Protein AF-A0A1Q6CEH1-F1 (afdb_monomer_lite)

Radius of gyration: 29.01 Å; chains: 1; bounding box: 58×21×84 Å

Sequence (81 aa):
MENSVLILIFALAIINIAVSIFLFRRDDLEKFQKVGQTIVVWLLPFVGALIMWVFNRSQEPHIAKQKKPLGGEAPGEHHVG

pLDDT: mean 72.47, std 13.61, range [46.38, 91.06]

Structure (mmCIF, N/CA/C/O backbone):
data_AF-A0A1Q6CEH1-F1
#
_entry.id   AF-A0A1Q6CEH1-F1
#
loop_
_atom_site.group_PDB
_atom_site.id
_atom_site.type_symbol
_atom_site.label_atom_id
_atom_site.label_alt_id
_atom_site.label_comp_id
_atom_site.label_asym_id
_atom_site.label_entity_id
_atom_site.label_seq_id
_atom_site.pdbx_PDB_ins_code
_atom_site.Cartn_x
_atom_site.Cartn_y
_atom_site.Cartn_z
_atom_site.occupancy
_atom_site.B_iso_or_equiv
_atom_site.auth_seq_id
_atom_site.auth_comp_id
_atom_site.auth_asym_id
_atom_site.auth_atom_id
_atom_site.pdbx_PDB_model_num
ATOM 1 N N . MET A 1 1 ? 20.953 0.521 -0.892 1.00 61.47 1 MET A N 1
ATOM 2 C CA . MET A 1 1 ? 19.568 0.555 -1.431 1.00 61.47 1 MET A CA 1
ATOM 3 C C . MET A 1 1 ? 18.572 -0.005 -0.419 1.00 61.47 1 MET A C 1
ATOM 5 O O . MET A 1 1 ? 17.410 0.381 -0.448 1.00 61.47 1 MET A O 1
ATOM 9 N N . GLU A 1 2 ? 19.021 -0.853 0.511 1.00 72.50 2 GLU A N 1
ATOM 10 C CA . GLU A 1 2 ? 18.176 -1.483 1.530 1.00 72.50 2 GLU A CA 1
ATOM 11 C C . GLU A 1 2 ? 17.444 -0.487 2.439 1.00 72.50 2 GLU A C 1
ATOM 13 O O . GLU A 1 2 ? 16.248 -0.641 2.671 1.00 72.50 2 GLU A O 1
ATOM 18 N N . ASN A 1 3 ? 18.106 0.580 2.899 1.00 87.12 3 ASN A N 1
ATOM 19 C CA . ASN A 1 3 ? 17.485 1.550 3.809 1.00 87.12 3 ASN A CA 1
ATOM 20 C C . ASN A 1 3 ? 16.294 2.278 3.167 1.00 87.12 3 ASN A C 1
ATOM 22 O O . ASN A 1 3 ? 15.278 2.483 3.823 1.00 87.12 3 ASN A O 1
ATOM 26 N N . SER A 1 4 ? 16.384 2.627 1.881 1.00 86.31 4 SER A N 1
ATOM 27 C CA . SER A 1 4 ? 15.308 3.310 1.152 1.00 86.31 4 SER A CA 1
ATOM 28 C C . SER A 1 4 ? 14.072 2.420 0.981 1.00 86.31 4 SER A C 1
ATOM 30 O O . SER A 1 4 ? 12.948 2.903 1.092 1.00 86.31 4 SER A O 1
ATOM 32 N N . VAL A 1 5 ? 14.272 1.114 0.770 1.00 87.19 5 VAL A N 1
ATOM 33 C CA . VAL A 1 5 ? 13.180 0.130 0.675 1.00 87.19 5 VAL A CA 1
ATOM 34 C C . VAL A 1 5 ? 12.499 -0.057 2.030 1.00 87.19 5 VAL A C 1
ATOM 36 O O . VAL A 1 5 ? 11.273 -0.065 2.103 1.00 87.19 5 VAL A O 1
ATOM 39 N N . LEU A 1 6 ? 13.270 -0.138 3.118 1.00 89.25 6 LEU A N 1
ATOM 40 C CA . LEU A 1 6 ? 12.716 -0.243 4.471 1.00 89.25 6 LEU A CA 1
ATOM 41 C C . LEU A 1 6 ? 11.918 1.006 4.865 1.00 89.25 6 LEU A C 1
ATOM 43 O O . LEU A 1 6 ? 10.827 0.881 5.417 1.00 89.25 6 LEU A O 1
ATOM 47 N N . ILE A 1 7 ? 12.417 2.198 4.524 1.00 90.44 7 ILE A N 1
ATOM 48 C CA . ILE A 1 7 ? 11.698 3.465 4.728 1.00 90.44 7 ILE A CA 1
ATOM 49 C C . ILE A 1 7 ? 10.372 3.463 3.956 1.00 90.44 7 ILE A C 1
ATOM 51 O O . ILE A 1 7 ? 9.345 3.851 4.511 1.00 90.44 7 ILE A O 1
ATOM 55 N N . LEU A 1 8 ? 10.369 2.980 2.710 1.00 87.00 8 LEU A N 1
ATOM 56 C CA . LEU A 1 8 ? 9.157 2.880 1.895 1.00 87.00 8 LEU A CA 1
ATOM 57 C C . LEU A 1 8 ? 8.129 1.915 2.505 1.00 87.00 8 LEU A C 1
ATOM 59 O O . LEU A 1 8 ? 6.951 2.256 2.603 1.00 87.00 8 LEU A O 1
ATOM 63 N N . ILE A 1 9 ? 8.566 0.736 2.957 1.00 86.38 9 ILE A N 1
ATOM 64 C CA . ILE A 1 9 ? 7.699 -0.251 3.621 1.00 86.38 9 ILE A CA 1
ATOM 65 C C . ILE A 1 9 ? 7.102 0.338 4.904 1.00 86.38 9 ILE A C 1
ATOM 67 O O . ILE A 1 9 ? 5.905 0.194 5.154 1.00 86.38 9 ILE A O 1
ATOM 71 N N . PHE A 1 10 ? 7.912 1.040 5.698 1.00 90.31 10 PHE A N 1
ATOM 72 C CA . PHE A 1 10 ? 7.463 1.650 6.947 1.00 90.31 10 PHE A CA 1
ATOM 73 C C . PHE A 1 10 ? 6.460 2.786 6.704 1.00 90.31 10 PHE A C 1
ATOM 75 O O . PHE A 1 10 ? 5.427 2.854 7.368 1.00 90.31 10 PHE A O 1
ATOM 82 N N . ALA A 1 11 ? 6.711 3.633 5.702 1.00 85.75 11 ALA A N 1
ATOM 83 C CA . ALA A 1 11 ? 5.785 4.684 5.292 1.00 85.75 11 ALA A CA 1
ATOM 84 C C . ALA A 1 11 ? 4.441 4.105 4.822 1.00 85.75 11 ALA A C 1
ATOM 86 O O . ALA A 1 11 ? 3.385 4.575 5.251 1.00 85.75 11 ALA A O 1
ATOM 87 N N . LEU A 1 12 ? 4.468 3.040 4.012 1.00 84.19 12 LEU A N 1
ATOM 88 C CA . LEU A 1 12 ? 3.262 2.325 3.595 1.00 84.19 12 LEU A CA 1
ATOM 89 C C . LEU A 1 12 ? 2.508 1.754 4.799 1.00 84.19 12 LEU A C 1
ATOM 91 O O . LEU A 1 12 ? 1.293 1.913 4.876 1.00 84.19 12 LEU A O 1
ATOM 95 N N . ALA A 1 13 ? 3.198 1.137 5.760 1.00 85.25 13 ALA A N 1
ATOM 96 C CA . ALA A 1 13 ? 2.572 0.598 6.966 1.00 85.25 13 ALA A CA 1
ATOM 97 C C . ALA A 1 13 ? 1.871 1.687 7.801 1.00 85.25 13 ALA A C 1
ATOM 99 O O . ALA A 1 13 ? 0.729 1.494 8.220 1.00 85.25 13 ALA A O 1
ATOM 100 N N . ILE A 1 14 ? 2.504 2.851 7.989 1.00 86.38 14 ILE A N 1
ATOM 101 C CA . ILE A 1 14 ? 1.907 3.980 8.723 1.00 86.38 14 ILE A CA 1
ATOM 102 C C . ILE A 1 14 ? 0.659 4.505 8.009 1.00 86.38 14 ILE A C 1
ATOM 104 O O . ILE A 1 14 ? -0.376 4.685 8.650 1.00 86.38 14 ILE A O 1
ATOM 108 N N . ILE A 1 15 ? 0.736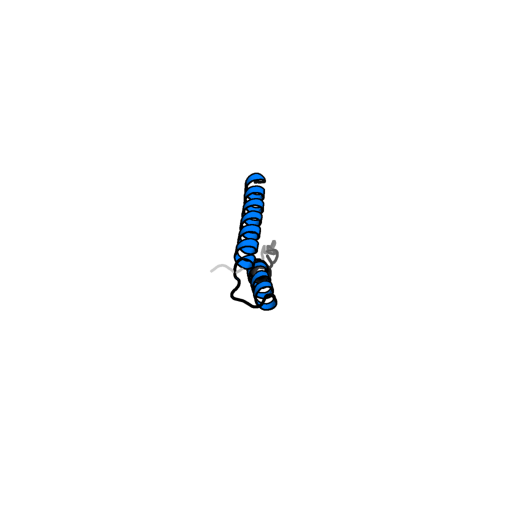 4.728 6.693 1.00 81.88 15 ILE A N 1
ATOM 109 C CA . ILE A 1 15 ? -0.398 5.215 5.892 1.00 81.88 15 ILE A CA 1
ATOM 110 C C . ILE A 1 15 ? -1.569 4.237 5.996 1.00 81.88 15 ILE A C 1
ATOM 112 O O . ILE A 1 15 ? -2.705 4.643 6.222 1.00 81.88 15 ILE A O 1
ATOM 116 N N . ASN A 1 16 ? -1.282 2.944 5.921 1.00 80.06 16 ASN A N 1
ATOM 117 C CA . ASN A 1 16 ? -2.259 1.875 6.039 1.00 80.06 16 ASN A CA 1
ATOM 118 C C . ASN A 1 16 ? -2.963 1.853 7.406 1.00 80.06 16 ASN A C 1
ATOM 120 O O . ASN A 1 16 ? -4.193 1.758 7.483 1.00 80.06 16 ASN A O 1
ATOM 124 N N . ILE A 1 17 ? -2.211 2.021 8.494 1.00 81.81 17 ILE A N 1
ATOM 125 C CA . ILE A 1 17 ? -2.778 2.127 9.845 1.00 81.81 17 ILE A CA 1
ATOM 126 C C . ILE A 1 17 ? -3.614 3.409 9.981 1.00 81.81 17 ILE A C 1
ATOM 128 O O . ILE A 1 17 ? -4.748 3.353 10.455 1.00 81.81 17 ILE A O 1
ATOM 132 N N . ALA A 1 18 ? -3.106 4.554 9.518 1.00 77.94 18 ALA A N 1
ATOM 133 C CA . ALA A 1 18 ? -3.802 5.839 9.593 1.00 77.94 18 ALA A CA 1
ATOM 134 C C . ALA A 1 18 ? -5.120 5.837 8.805 1.00 77.94 18 ALA A C 1
ATOM 136 O O . ALA A 1 18 ? -6.144 6.292 9.313 1.00 77.94 18 ALA A O 1
ATOM 137 N N . VAL A 1 19 ? -5.118 5.26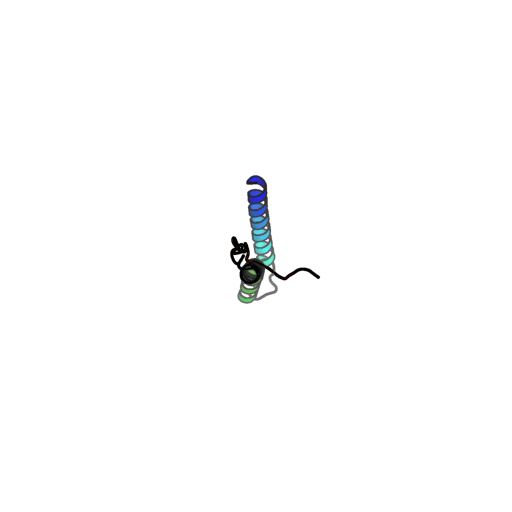9 7.597 1.00 74.19 19 VAL A N 1
ATOM 138 C CA . VAL A 1 19 ? -6.315 5.085 6.769 1.00 74.19 19 VAL A CA 1
ATOM 139 C C . VAL A 1 19 ? -7.299 4.145 7.466 1.00 74.19 19 VAL A C 1
ATOM 141 O O . VAL A 1 19 ? -8.475 4.476 7.570 1.00 74.19 19 VAL A O 1
ATOM 144 N N . SER A 1 20 ? -6.838 3.029 8.037 1.00 72.62 20 SER A N 1
ATOM 145 C CA . SER A 1 20 ? -7.705 2.111 8.793 1.00 72.62 20 SER A CA 1
ATOM 146 C C . SER A 1 20 ? -8.381 2.800 9.985 1.00 72.62 20 SER A C 1
ATOM 148 O O . SER A 1 20 ? -9.588 2.654 10.176 1.00 72.62 20 SER A O 1
ATOM 150 N N . ILE A 1 21 ? -7.635 3.606 10.749 1.00 76.19 21 ILE A N 1
ATOM 151 C CA . ILE A 1 21 ? -8.163 4.389 11.878 1.00 76.19 21 ILE A CA 1
ATOM 152 C C . ILE A 1 21 ? -9.144 5.464 11.391 1.00 76.19 21 ILE A C 1
ATOM 154 O O . ILE A 1 21 ? -10.222 5.614 11.968 1.00 76.19 21 ILE A O 1
ATOM 158 N N . PHE A 1 22 ? -8.800 6.206 10.334 1.00 72.50 22 PHE A N 1
ATOM 159 C CA . PHE A 1 22 ? -9.662 7.241 9.758 1.00 72.50 22 PHE A CA 1
ATOM 160 C C . PHE A 1 22 ? -10.991 6.660 9.289 1.00 72.50 22 PHE A C 1
ATOM 162 O O . PHE A 1 22 ? -12.046 7.210 9.610 1.00 72.50 22 PHE A O 1
ATOM 169 N N . LEU A 1 23 ? -10.952 5.526 8.582 1.00 67.31 23 LEU A N 1
ATOM 170 C CA . LEU A 1 23 ? -12.175 4.860 8.178 1.00 67.31 23 LEU A CA 1
ATOM 171 C C . LEU A 1 23 ? -12.920 4.387 9.411 1.00 67.31 23 LEU A C 1
ATOM 173 O O . LEU A 1 23 ? -14.066 4.781 9.540 1.00 67.31 23 LEU A O 1
ATOM 177 N N . PHE A 1 24 ? -12.303 3.703 10.378 1.00 67.25 24 PHE A N 1
ATOM 178 C CA . PHE A 1 24 ? -13.002 3.254 11.590 1.00 67.25 24 PHE A CA 1
ATOM 179 C C . PHE A 1 24 ? -13.767 4.378 12.317 1.00 67.25 24 PHE A C 1
ATOM 181 O O . PHE A 1 24 ? -14.882 4.135 12.770 1.00 67.25 24 PHE A O 1
ATOM 188 N N . ARG A 1 25 ? -13.259 5.618 12.313 1.00 67.50 25 ARG A N 1
ATOM 189 C CA . ARG A 1 25 ? -13.884 6.798 12.946 1.00 67.50 25 ARG A CA 1
ATOM 190 C C . ARG A 1 25 ? -15.028 7.473 12.168 1.00 67.50 25 ARG A C 1
ATOM 192 O O . ARG A 1 25 ? -15.636 8.388 12.710 1.00 67.50 25 ARG A O 1
ATOM 199 N N . ARG A 1 26 ? -15.333 7.088 10.919 1.00 64.81 26 ARG A N 1
ATOM 200 C CA . ARG A 1 26 ? -16.484 7.656 10.176 1.00 64.81 26 ARG A CA 1
ATOM 201 C C . ARG A 1 26 ? -17.781 6.915 10.503 1.00 64.81 26 ARG A C 1
ATOM 203 O O . ARG A 1 26 ? -18.019 5.848 9.945 1.00 64.81 26 ARG A O 1
ATOM 210 N N . ASP A 1 27 ? -18.617 7.467 11.370 1.00 62.44 27 ASP A N 1
ATOM 211 C CA . ASP A 1 27 ? -19.887 6.845 11.788 1.00 62.44 27 ASP A CA 1
ATOM 212 C C . ASP A 1 27 ? -21.062 7.055 10.806 1.00 62.44 27 ASP A C 1
ATOM 214 O O . ASP A 1 27 ? -22.134 6.496 11.006 1.00 62.44 27 ASP A O 1
ATOM 218 N N . ASP A 1 28 ? -20.846 7.791 9.708 1.00 65.69 28 ASP A N 1
ATOM 219 C CA . ASP A 1 28 ? -21.880 8.151 8.716 1.00 65.69 28 ASP A CA 1
ATOM 220 C C . ASP A 1 28 ? -22.229 7.061 7.682 1.00 65.69 28 ASP A C 1
ATOM 222 O O . ASP A 1 28 ? -23.215 7.195 6.961 1.00 65.69 28 ASP A O 1
ATOM 226 N N . LEU A 1 29 ? -21.421 6.001 7.545 1.00 62.03 29 LEU A N 1
ATOM 227 C CA . LEU A 1 29 ? -21.640 4.949 6.540 1.00 62.03 29 LEU A CA 1
ATOM 228 C C . LEU A 1 29 ? -21.923 3.598 7.193 1.00 62.03 29 LEU A C 1
ATOM 230 O O . LEU A 1 29 ? -21.230 3.180 8.126 1.00 62.03 29 LEU A O 1
ATOM 234 N N . GLU A 1 30 ? -22.890 2.873 6.629 1.00 72.81 30 GLU A N 1
ATOM 235 C CA . GLU A 1 30 ? -23.189 1.494 7.003 1.00 72.81 30 GLU A CA 1
ATOM 236 C C . GLU A 1 30 ? -21.906 0.644 6.970 1.00 72.81 30 GLU A C 1
ATOM 238 O O . GLU A 1 30 ? -21.108 0.711 6.027 1.00 72.81 30 GLU A O 1
ATOM 243 N N . LYS A 1 31 ? -21.686 -0.152 8.026 1.00 72.62 31 LYS A N 1
ATOM 244 C CA . LYS A 1 31 ? -20.404 -0.836 8.291 1.00 72.62 31 LYS A CA 1
ATOM 245 C C . LYS A 1 31 ? -19.895 -1.638 7.086 1.00 72.62 31 LYS A C 1
ATOM 247 O O . LYS A 1 31 ? -18.694 -1.651 6.834 1.00 72.62 31 LYS A O 1
ATOM 252 N N . PHE A 1 32 ? -20.794 -2.252 6.316 1.00 71.56 32 PHE A N 1
ATOM 253 C CA . PHE A 1 32 ? -20.450 -3.013 5.113 1.00 71.56 32 PHE A CA 1
ATOM 254 C C . PHE A 1 32 ? -19.911 -2.143 3.969 1.00 71.56 32 PHE A C 1
ATOM 256 O O . PHE A 1 32 ? -18.882 -2.476 3.381 1.00 71.56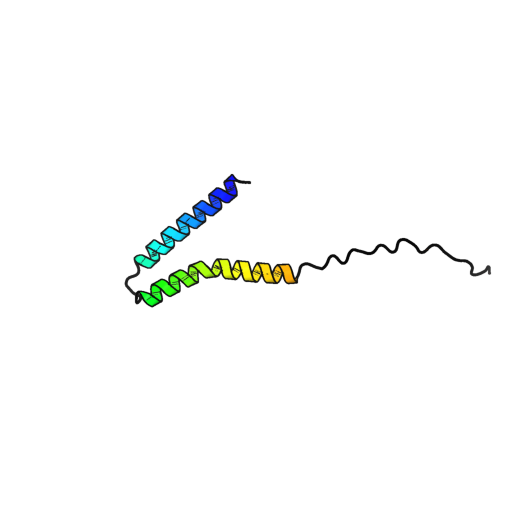 32 PHE A O 1
ATOM 263 N N . GLN A 1 33 ? -20.551 -1.009 3.676 1.00 69.62 33 GLN A N 1
ATOM 264 C CA . GLN A 1 33 ? -20.114 -0.095 2.612 1.00 69.62 33 GLN A CA 1
ATOM 265 C C . GLN A 1 33 ? -18.773 0.557 2.955 1.00 69.62 33 GLN A C 1
ATOM 267 O O . GLN A 1 33 ? -17.881 0.664 2.116 1.00 69.62 33 GLN A O 1
ATOM 272 N N . LYS A 1 34 ? -18.604 0.910 4.228 1.00 75.44 34 LYS A N 1
ATOM 273 C CA . LYS A 1 34 ? -17.380 1.472 4.795 1.00 75.44 34 LYS A CA 1
ATOM 274 C C . LYS A 1 34 ? -16.187 0.521 4.661 1.00 75.44 34 LYS A C 1
ATOM 276 O O . LYS A 1 34 ? -15.115 0.927 4.209 1.00 75.44 34 LYS A O 1
ATOM 281 N N . VAL A 1 35 ? -16.377 -0.757 4.994 1.00 78.06 35 VAL A N 1
ATOM 282 C CA . VAL A 1 35 ? -15.348 -1.799 4.837 1.00 78.06 35 VAL A CA 1
ATOM 283 C C . VAL A 1 35 ? -15.038 -2.039 3.359 1.00 78.06 35 VAL A C 1
ATOM 285 O O . VAL A 1 35 ? -13.868 -2.054 2.985 1.00 78.06 35 VAL A O 1
ATOM 288 N N . GLY A 1 36 ? -16.060 -2.128 2.502 1.00 80.56 36 GLY A N 1
ATOM 289 C CA . GLY A 1 36 ? -15.873 -2.262 1.055 1.00 80.56 36 GLY A CA 1
ATOM 290 C C . GLY A 1 36 ? -15.061 -1.110 0.455 1.00 80.56 36 GLY A C 1
ATOM 291 O O . GLY A 1 36 ? -14.084 -1.346 -0.252 1.00 80.56 36 GLY A O 1
ATOM 292 N N . GLN A 1 37 ? -15.394 0.137 0.799 1.00 74.38 37 GLN A N 1
ATOM 293 C CA . GLN A 1 37 ? -14.672 1.320 0.325 1.00 74.38 37 GLN A CA 1
ATOM 294 C C . GLN A 1 37 ? -13.226 1.359 0.842 1.00 74.38 37 GLN A C 1
ATOM 296 O O . GLN A 1 37 ? -12.324 1.738 0.095 1.00 74.38 37 GLN A O 1
ATOM 301 N N . THR A 1 38 ? -12.986 0.896 2.076 1.00 78.88 38 THR A N 1
ATOM 302 C CA . THR A 1 38 ? -11.627 0.716 2.620 1.00 78.88 38 THR A CA 1
ATOM 303 C C . THR A 1 38 ? -10.821 -0.243 1.753 1.00 78.88 38 THR A C 1
ATOM 305 O O . THR A 1 38 ? -9.726 0.092 1.310 1.00 78.88 38 THR A O 1
ATOM 308 N N . ILE A 1 39 ? -11.382 -1.422 1.480 1.00 79.44 39 ILE A N 1
ATOM 309 C CA . ILE A 1 39 ? -10.721 -2.477 0.709 1.00 79.44 39 ILE A CA 1
ATOM 310 C C . ILE A 1 39 ? -10.429 -1.994 -0.715 1.00 79.44 39 ILE A C 1
ATOM 312 O O . ILE A 1 39 ? -9.325 -2.190 -1.212 1.00 79.44 39 ILE A O 1
ATOM 316 N N . VAL A 1 40 ? -11.372 -1.301 -1.359 1.00 80.88 40 VAL A N 1
ATOM 317 C CA . VAL A 1 40 ? -11.183 -0.768 -2.717 1.00 80.88 40 VAL A CA 1
ATOM 318 C C . VAL A 1 40 ? -10.060 0.271 -2.768 1.00 80.88 40 VAL A C 1
ATOM 320 O O . VAL A 1 40 ? -9.201 0.170 -3.640 1.00 80.88 40 VAL A O 1
ATOM 323 N N . VAL A 1 41 ? -10.011 1.225 -1.828 1.00 79.25 41 VAL A N 1
ATOM 324 C CA . VAL A 1 41 ? -8.932 2.236 -1.758 1.00 79.25 41 VAL A CA 1
ATOM 325 C C . VAL A 1 41 ? -7.563 1.579 -1.584 1.00 79.25 41 VAL A C 1
ATOM 327 O O . VAL A 1 41 ? -6.582 2.028 -2.172 1.00 79.25 41 VAL A O 1
ATOM 330 N N . TRP A 1 42 ? -7.505 0.492 -0.819 1.00 76.06 42 TRP A N 1
ATOM 331 C CA . TRP A 1 42 ? -6.283 -0.270 -0.601 1.00 76.06 42 TRP A CA 1
ATOM 332 C C . TRP A 1 42 ? -5.857 -1.115 -1.797 1.00 76.06 42 TRP A C 1
ATOM 334 O O . TRP A 1 42 ? -4.663 -1.241 -2.042 1.00 76.06 42 TRP A O 1
ATOM 344 N N . LEU A 1 43 ? -6.801 -1.686 -2.546 1.00 79.19 43 LEU A N 1
ATOM 345 C CA . LE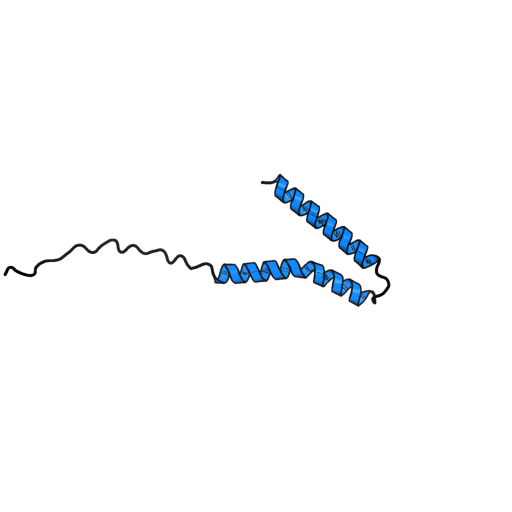U A 1 43 ? -6.504 -2.529 -3.707 1.00 79.19 43 LEU A CA 1
ATOM 346 C C . LEU A 1 43 ? -6.202 -1.718 -4.969 1.00 79.19 43 LEU A C 1
ATOM 348 O O . LEU A 1 43 ? -5.433 -2.178 -5.812 1.00 79.19 43 LEU A O 1
ATOM 352 N N . LEU A 1 44 ? -6.749 -0.505 -5.086 1.00 86.19 44 LEU A N 1
ATOM 353 C CA . LEU A 1 44 ? -6.538 0.395 -6.222 1.00 86.19 44 LEU A CA 1
ATOM 354 C C . LEU A 1 44 ? -5.053 0.563 -6.622 1.00 86.19 44 LEU A C 1
ATOM 356 O O . LEU A 1 44 ? -4.755 0.375 -7.803 1.00 86.19 44 LEU A O 1
ATOM 360 N N . PRO A 1 45 ? -4.101 0.859 -5.707 1.00 79.62 45 PRO A N 1
ATOM 361 C CA . PRO A 1 45 ? -2.690 1.001 -6.074 1.00 79.62 45 PRO A CA 1
ATOM 362 C C . PRO A 1 45 ? -2.067 -0.296 -6.609 1.00 79.62 45 PRO A C 1
ATOM 364 O O . PRO A 1 45 ? -1.271 -0.246 -7.546 1.00 79.62 45 PRO A O 1
ATOM 367 N N . PHE A 1 46 ? -2.452 -1.460 -6.078 1.00 85.25 46 PHE A N 1
ATOM 368 C CA . PHE A 1 46 ? -1.964 -2.752 -6.573 1.00 85.25 46 PHE A CA 1
ATOM 369 C C . PHE A 1 46 ? -2.543 -3.087 -7.945 1.00 85.25 46 PHE A C 1
ATOM 371 O O . PHE A 1 46 ? -1.818 -3.561 -8.815 1.00 85.25 46 PHE A O 1
ATOM 378 N N . VAL A 1 47 ? -3.829 -2.800 -8.162 1.00 86.50 47 VAL A N 1
ATOM 379 C CA . VAL A 1 47 ? -4.480 -2.967 -9.467 1.00 86.50 47 VAL A CA 1
ATOM 380 C C . VAL A 1 47 ? -3.830 -2.049 -10.502 1.00 86.50 47 VAL A C 1
ATOM 382 O O . VAL A 1 47 ? -3.504 -2.505 -11.594 1.00 86.50 47 VAL A O 1
ATOM 385 N N . GLY A 1 48 ? -3.562 -0.788 -10.152 1.00 86.56 48 GLY A N 1
ATOM 386 C CA . GLY A 1 48 ? -2.848 0.150 -11.020 1.00 86.56 48 GLY A CA 1
ATOM 387 C C . GLY A 1 48 ? -1.444 -0.341 -11.379 1.00 86.56 48 GLY A C 1
ATOM 388 O O . GLY A 1 48 ? -1.077 -0.353 -12.552 1.00 86.56 48 GLY A O 1
ATOM 389 N N . ALA A 1 49 ? -0.686 -0.823 -10.392 1.00 87.25 49 ALA A N 1
ATOM 390 C CA . ALA A 1 49 ? 0.630 -1.413 -10.622 1.00 87.25 49 ALA A CA 1
ATOM 391 C C . ALA A 1 49 ? 0.563 -2.669 -11.509 1.00 87.25 49 ALA A C 1
ATOM 393 O O . ALA A 1 49 ? 1.391 -2.825 -12.404 1.00 87.25 49 ALA A O 1
ATOM 394 N N . LEU A 1 50 ? -0.435 -3.536 -11.307 1.00 90.50 50 LEU A N 1
ATOM 395 C CA . LEU A 1 50 ? -0.639 -4.746 -12.104 1.00 90.50 50 LEU A CA 1
ATOM 396 C C . LEU A 1 50 ? -0.978 -4.411 -13.561 1.00 90.50 50 LEU A C 1
ATOM 398 O O . LEU A 1 50 ? -0.373 -4.975 -14.470 1.00 90.50 50 LEU A O 1
ATOM 402 N N . ILE A 1 51 ? -1.903 -3.471 -13.785 1.00 91.06 51 ILE A N 1
ATOM 403 C CA . ILE A 1 51 ? -2.259 -2.983 -15.124 1.00 91.06 51 ILE A CA 1
ATOM 404 C C . ILE A 1 51 ? -1.019 -2.413 -15.813 1.00 91.06 51 ILE A C 1
ATOM 406 O O . ILE A 1 51 ? -0.726 -2.782 -16.949 1.00 91.06 51 ILE A O 1
ATOM 410 N N . MET A 1 52 ? -0.260 -1.567 -15.112 1.00 89.50 52 MET A N 1
ATOM 411 C CA . MET A 1 52 ? 0.952 -0.959 -15.655 1.00 89.50 52 MET A CA 1
ATOM 412 C C . MET A 1 52 ? 2.020 -2.009 -15.979 1.00 89.50 52 MET A C 1
ATOM 414 O O . MET A 1 52 ? 2.657 -1.934 -17.024 1.00 89.50 52 MET A O 1
ATOM 418 N N . TRP A 1 53 ? 2.187 -3.022 -15.127 1.00 87.88 53 TRP A N 1
ATOM 419 C CA . TRP A 1 53 ? 3.123 -4.121 -15.355 1.00 87.88 53 TRP A CA 1
ATOM 420 C C . TRP A 1 53 ? 2.751 -4.955 -16.584 1.00 87.88 53 TRP A C 1
ATOM 422 O O . TRP A 1 53 ? 3.606 -5.206 -17.434 1.00 87.88 53 TRP A O 1
ATOM 432 N N . VAL A 1 54 ? 1.478 -5.343 -16.716 1.00 89.00 54 VAL A N 1
ATOM 433 C CA . VAL A 1 54 ? 0.980 -6.093 -17.881 1.00 89.00 54 VAL A CA 1
ATOM 434 C C . VAL A 1 54 ? 1.138 -5.269 -19.159 1.00 89.00 54 VAL A C 1
ATOM 436 O O . VAL A 1 54 ? 1.648 -5.774 -20.159 1.00 89.00 54 VAL A O 1
ATOM 439 N N . PHE A 1 55 ? 0.760 -3.991 -19.119 1.00 88.50 55 PHE A N 1
ATOM 440 C CA . PHE A 1 55 ? 0.872 -3.087 -20.260 1.00 88.50 55 PHE A CA 1
ATOM 441 C C . PHE A 1 55 ? 2.331 -2.845 -20.669 1.00 88.50 55 PHE A C 1
ATOM 443 O O . PHE A 1 55 ? 2.656 -2.901 -21.855 1.00 88.50 55 PHE A O 1
ATOM 450 N N . ASN A 1 56 ? 3.233 -2.644 -19.708 1.00 84.12 56 ASN A N 1
ATOM 451 C CA . ASN A 1 56 ? 4.658 -2.469 -19.980 1.00 84.12 56 ASN A CA 1
ATOM 452 C C . ASN A 1 56 ? 5.287 -3.747 -20.554 1.00 84.12 56 ASN A C 1
ATOM 454 O O . ASN A 1 56 ? 6.049 -3.677 -21.510 1.00 84.12 56 ASN A O 1
ATOM 458 N N . ARG A 1 57 ? 4.917 -4.925 -20.037 1.00 80.25 57 ARG A N 1
ATOM 459 C CA . ARG A 1 57 ? 5.380 -6.216 -20.569 1.00 80.25 57 ARG A CA 1
ATOM 460 C C . ARG A 1 57 ? 4.887 -6.475 -21.990 1.00 80.25 57 ARG A C 1
ATOM 462 O O . ARG A 1 57 ? 5.622 -7.031 -22.794 1.00 80.25 57 ARG A O 1
ATOM 469 N N . SER A 1 58 ? 3.664 -6.057 -22.317 1.00 77.81 58 SER A N 1
ATOM 470 C CA . SER A 1 58 ? 3.142 -6.160 -23.688 1.00 77.81 58 SER A CA 1
ATOM 471 C C . SER A 1 58 ? 3.888 -5.270 -24.690 1.00 77.81 58 SER A C 1
ATOM 473 O O . SER A 1 58 ? 3.824 -5.514 -25.891 1.00 77.81 58 SER A O 1
ATOM 475 N N . GLN A 1 59 ? 4.602 -4.259 -24.189 1.00 74.50 59 GLN A N 1
ATOM 476 C CA . GLN A 1 59 ? 5.396 -3.319 -24.972 1.00 74.50 59 GLN A CA 1
ATOM 477 C C . GLN A 1 59 ? 6.895 -3.582 -24.901 1.00 74.50 59 GLN A C 1
ATOM 479 O O . GLN A 1 59 ? 7.633 -2.844 -25.549 1.00 74.50 59 GLN A O 1
ATOM 484 N N . GLU A 1 60 ? 7.368 -4.592 -24.157 1.00 67.94 60 GLU A N 1
ATOM 485 C CA . GLU A 1 60 ? 8.752 -5.031 -24.307 1.00 67.94 60 GLU A CA 1
ATOM 486 C C . GLU A 1 60 ? 8.913 -5.437 -25.773 1.00 67.94 60 GLU A C 1
ATOM 488 O O . GLU A 1 60 ? 8.305 -6.427 -26.200 1.00 67.94 60 GLU A O 1
ATOM 493 N N . PRO A 1 61 ? 9.680 -4.678 -26.583 1.00 59.97 61 PRO A N 1
ATOM 494 C CA . PRO A 1 61 ? 9.977 -5.150 -27.908 1.00 59.97 61 PRO A CA 1
ATOM 495 C C . PRO A 1 61 ? 10.673 -6.477 -27.674 1.00 59.97 61 PRO A C 1
ATOM 497 O O . PRO A 1 61 ? 11.647 -6.550 -26.91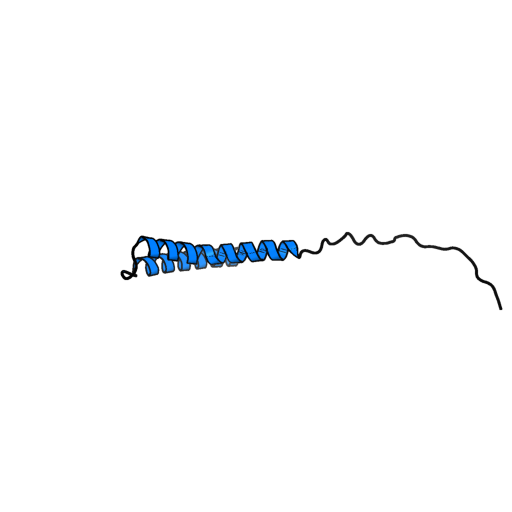8 1.00 59.97 61 PRO A O 1
ATOM 500 N N . HIS A 1 62 ? 10.183 -7.537 -28.320 1.00 55.66 62 HIS A N 1
ATOM 501 C CA . HIS A 1 62 ? 11.071 -8.627 -28.659 1.00 55.66 62 HIS A CA 1
ATOM 502 C C . HIS A 1 62 ? 12.287 -7.923 -29.250 1.00 55.66 62 HIS A C 1
ATOM 504 O O . HIS A 1 62 ? 12.204 -7.384 -30.356 1.00 55.66 62 HIS A O 1
ATOM 510 N N . ILE A 1 63 ? 13.394 -7.854 -28.502 1.00 55.19 63 ILE A N 1
ATOM 511 C CA . ILE A 1 63 ? 14.700 -7.627 -29.090 1.00 55.19 63 ILE A CA 1
ATOM 512 C C . ILE A 1 63 ? 14.864 -8.886 -29.924 1.00 55.19 63 ILE A C 1
ATOM 514 O O . ILE A 1 63 ? 15.396 -9.904 -29.479 1.00 55.19 63 ILE A O 1
ATOM 518 N N . ALA A 1 64 ? 14.238 -8.857 -31.103 1.00 50.66 64 ALA A N 1
ATOM 519 C CA . ALA A 1 64 ? 14.464 -9.754 -32.191 1.00 50.66 64 ALA A CA 1
ATOM 520 C C . ALA A 1 64 ? 15.962 -9.664 -32.313 1.00 50.66 64 ALA A C 1
ATOM 522 O O . ALA A 1 64 ? 16.485 -8.607 -32.673 1.00 50.66 64 ALA A O 1
ATOM 523 N N . LYS A 1 65 ? 16.627 -10.718 -31.822 1.00 49.91 65 LYS A N 1
ATOM 524 C CA . LYS A 1 65 ? 18.067 -10.890 -31.888 1.00 49.91 65 LYS A CA 1
ATOM 525 C C . LYS A 1 65 ? 18.448 -10.334 -33.237 1.00 49.91 65 LYS A C 1
ATOM 527 O O . LYS A 1 65 ? 18.005 -10.892 -34.242 1.00 49.91 65 LYS A O 1
ATOM 532 N N . GLN A 1 66 ? 19.126 -9.191 -33.239 1.00 50.12 66 GLN A N 1
ATOM 533 C CA . GLN A 1 66 ? 19.505 -8.519 -34.461 1.00 50.12 66 GLN A CA 1
ATOM 534 C C . GLN A 1 66 ? 20.446 -9.517 -35.130 1.00 50.12 66 GLN A C 1
ATOM 536 O O . GLN A 1 66 ? 21.609 -9.655 -34.752 1.00 50.12 66 GLN A O 1
ATOM 541 N N . LYS A 1 67 ? 19.894 -10.358 -36.011 1.00 48.88 67 LYS A N 1
ATOM 542 C CA . LYS A 1 67 ? 20.655 -11.301 -36.810 1.00 48.88 67 LYS A CA 1
ATOM 543 C C . LYS A 1 67 ? 21.4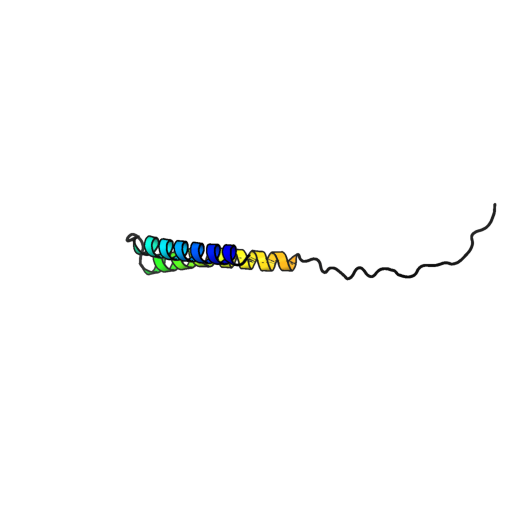27 -10.403 -37.752 1.00 48.88 67 LYS A C 1
ATOM 545 O O . LYS A 1 67 ? 20.923 -9.980 -38.783 1.00 48.88 67 LYS A O 1
ATOM 550 N N . LYS A 1 68 ? 22.631 -10.056 -37.314 1.00 56.38 68 LYS A N 1
ATOM 551 C CA . LYS A 1 68 ? 23.728 -9.598 -38.146 1.00 56.38 68 LYS A CA 1
ATOM 552 C C . LYS A 1 68 ? 23.713 -10.434 -39.434 1.00 56.38 68 LYS A C 1
ATOM 554 O O . LYS A 1 68 ? 23.874 -11.652 -39.324 1.00 56.38 68 LYS A O 1
ATOM 559 N N . PRO A 1 69 ? 23.544 -9.847 -40.630 1.00 50.78 69 PRO A N 1
ATOM 560 C CA . PRO A 1 69 ? 24.009 -10.496 -41.839 1.00 50.78 69 PRO A CA 1
ATOM 561 C C . PRO A 1 69 ? 25.534 -10.391 -41.795 1.00 50.78 69 PRO A C 1
ATOM 563 O O . PRO A 1 69 ? 26.139 -9.382 -42.147 1.00 50.78 69 PRO A O 1
ATOM 566 N N . LEU A 1 70 ? 26.147 -11.415 -41.209 1.00 60.88 70 LEU A N 1
ATOM 567 C CA . LEU A 1 70 ? 27.557 -11.716 -41.364 1.00 60.88 70 LEU A CA 1
ATOM 568 C C . LEU A 1 70 ? 27.661 -12.492 -42.679 1.00 60.88 70 LEU A C 1
ATOM 570 O O . LEU A 1 70 ? 27.344 -13.677 -42.704 1.00 60.88 70 LEU A O 1
ATOM 574 N N . GLY A 1 71 ? 28.032 -11.815 -43.763 1.00 59.19 71 GLY A N 1
ATOM 575 C CA . GLY A 1 71 ? 28.294 -12.464 -45.048 1.00 59.19 71 GLY A CA 1
ATOM 576 C C . GLY A 1 71 ? 27.567 -11.802 -46.210 1.00 59.19 71 GLY A C 1
ATOM 577 O O . GLY A 1 71 ? 26.349 -11.884 -46.327 1.00 59.19 71 GLY A O 1
ATOM 578 N N . GLY A 1 72 ? 28.347 -11.165 -47.073 1.00 50.19 72 GLY A N 1
ATOM 579 C CA . GLY A 1 72 ? 27.903 -10.610 -48.345 1.00 50.19 72 GLY A CA 1
ATOM 580 C C . GLY A 1 72 ? 29.087 -10.105 -49.160 1.00 50.19 72 GLY A C 1
ATOM 581 O O . GLY A 1 72 ? 29.037 -9.008 -49.701 1.00 50.19 72 GLY A O 1
ATOM 582 N N . GLU A 1 73 ? 30.181 -10.866 -49.172 1.00 51.53 73 GLU A N 1
ATOM 583 C CA . GLU A 1 73 ? 31.310 -10.639 -50.069 1.00 51.53 73 GLU A CA 1
ATOM 584 C C . GLU A 1 73 ? 30.998 -11.283 -51.435 1.00 51.53 73 GLU A C 1
ATOM 586 O O . GLU A 1 73 ? 30.871 -12.500 -51.509 1.00 51.53 73 GLU A O 1
ATOM 591 N N . ALA A 1 74 ? 30.890 -10.419 -52.460 1.00 54.00 74 ALA A N 1
ATOM 592 C CA . ALA A 1 74 ? 31.165 -10.570 -53.908 1.00 54.00 74 ALA A CA 1
ATOM 593 C C . ALA A 1 74 ? 30.395 -11.634 -54.747 1.00 54.00 74 ALA A C 1
ATOM 595 O O . ALA A 1 74 ? 30.132 -12.738 -54.279 1.00 54.00 74 ALA A O 1
ATOM 596 N N . PRO A 1 75 ? 30.051 -11.338 -56.025 1.00 49.38 75 PRO A N 1
ATOM 597 C CA . PRO A 1 75 ? 31.073 -11.357 -57.082 1.00 49.38 75 PRO A CA 1
ATOM 598 C C . PRO A 1 75 ? 30.911 -10.301 -58.200 1.00 49.38 75 PRO A C 1
ATOM 600 O O . PRO A 1 75 ? 29.816 -10.047 -58.681 1.00 49.38 75 PRO A O 1
ATOM 603 N N . GLY A 1 76 ? 32.048 -9.762 -58.650 1.00 56.28 76 GLY A N 1
ATOM 604 C CA . GLY A 1 76 ? 32.396 -9.654 -60.073 1.00 56.28 76 GLY A CA 1
ATOM 605 C C . GLY A 1 76 ? 31.532 -8.827 -61.042 1.00 56.28 76 GLY A C 1
ATOM 606 O O . GLY A 1 76 ? 30.454 -9.237 -61.445 1.00 56.28 76 GLY A O 1
ATOM 607 N N . GLU A 1 77 ? 32.174 -7.775 -61.558 1.00 55.16 77 GLU A N 1
ATOM 608 C CA . GLU A 1 77 ? 32.186 -7.367 -62.977 1.00 55.16 77 GLU A CA 1
ATOM 609 C C . GLU A 1 77 ? 30.973 -6.623 -63.577 1.00 55.16 77 GLU A C 1
ATOM 611 O O . GLU A 1 77 ? 29.982 -7.204 -64.009 1.00 55.16 77 GLU A O 1
ATOM 616 N N . HIS A 1 78 ? 31.153 -5.311 -63.792 1.00 46.38 78 HIS A N 1
ATOM 617 C CA . HIS A 1 78 ? 30.676 -4.660 -65.016 1.00 46.38 78 HIS A CA 1
ATOM 618 C C . HIS A 1 78 ? 31.688 -3.614 -65.518 1.00 46.38 78 HIS A C 1
ATOM 620 O O . HIS A 1 78 ? 31.733 -2.482 -65.052 1.00 46.38 78 HIS A O 1
ATOM 626 N N . HIS A 1 79 ? 32.557 -4.099 -66.404 1.00 48.12 79 HIS A N 1
ATOM 627 C CA . HIS A 1 79 ? 33.028 -3.522 -67.665 1.00 48.12 79 HIS A CA 1
ATOM 628 C C . HIS A 1 79 ? 33.259 -2.003 -67.840 1.00 48.12 79 HIS A C 1
ATOM 630 O O . HIS A 1 79 ? 32.379 -1.163 -67.702 1.00 48.12 79 HIS A O 1
ATOM 636 N N . VAL A 1 80 ? 34.492 -1.759 -68.297 1.00 55.56 80 VAL A N 1
ATOM 637 C CA . VAL A 1 80 ? 35.121 -0.605 -68.958 1.00 55.56 80 VAL A CA 1
ATOM 638 C C . VAL A 1 80 ? 34.240 0.105 -69.998 1.00 55.56 80 VAL A C 1
ATOM 640 O O . VAL A 1 80 ? 33.581 -0.551 -70.806 1.00 55.56 80 VAL A O 1
ATOM 643 N N . GLY A 1 81 ? 34.368 1.436 -70.041 1.00 51.16 81 GLY A N 1
ATOM 644 C CA . GLY A 1 81 ? 33.978 2.328 -71.136 1.00 51.16 81 GLY A CA 1
ATOM 645 C C . GLY A 1 81 ? 34.498 3.734 -70.888 1.00 51.16 81 GLY A C 1
ATOM 646 O O . GLY A 1 81 ? 33.788 4.477 -70.182 1.00 51.16 81 GLY A O 1
#

Secondary structure (DSSP, 8-state):
-HHHHHHHHHHHHHHHHHHHHHHHT-TTS-HHHHHHHHHHHHHHHHHHHHHHHHHHHHTS---------------------

Foldseek 3Di:
DVVVVVVVVVVVVVVLVVLVVVLVPDPPDDPVVSVVVNVCVVCVVVVVVVVVVVVVVVPPPPVPVPPPPPDDDDDDDDDDD